Protein AF-A0A0C2CL04-F1 (afdb_monomer)

Solvent-accessible surface area (backbone atoms only — not comparable to full-atom values): 5052 Å² total; per-residue (Å²): 135,89,52,48,83,80,43,77,47,76,42,69,52,53,47,35,80,33,42,66,66,55,16,52,49,48,44,74,52,32,81,44,34,39,36,36,38,58,45,85,58,65,45,51,60,32,52,39,76,66,72,92,71,38,28,30,42,44,40,29,37,38,30,21,86,58,88,75,50,92,90,58,78,70,47,79,40,90,48,42,78,51,88,47,73,71,64,98

pLDDT: mean 93.7, std 4.95, range [68.88, 98.12]

Nearest PDB structures (foldseek):
  6qpp-assembly1_A  TM=8.889E-01  e=1.280E-04  Rhizomucor miehei
  1tgl-assembly1_A  TM=8.797E-01  e=2.624E-04  Rhizomucor miehei
  2ejt-assembly1_A  TM=2.365E-01  e=6.174E-01  Pyrococcus horikoshii
  2qe6-assembly1_A  TM=2.866E-01  e=4.371E+00  Thermobifida fusca YX

Secondary structure (DSSP, 8-state):
---GGG--EEEESPPP-B-HHHHHHHHHH-SSEEEEEETT-SGGG-S-SSSTT--BPPSPEEEESS---TT---EEE-SSS-SSGGG-

InterPro domains:
  IPR002921 Fungal lipase-type domain [PF01764] (5-49)
  IPR029058 Alpha/Beta hydrolase fold [G3DSA:3.40.50.1820] (2-88)
  IPR029058 Alpha/Beta hydrolase fold [SSF53474] (5-85)

Sequence (88 aa):
MWTPENVRLVTFGQPRTGDYDFATWHDATFPYAYRIVHQNDPVPHIPPRLGRDKLFHHRYEVWYNNSMAVGQPYTICQEADGDYCSNT

Organism: NCBI:txid51022

Radius of gyration: 13.25 Å; Cα contacts (8 Å, |Δi|>4): 166; chains: 1; bounding box: 37×25×36 Å

Structure (mmCIF, N/CA/C/O backbone):
data_AF-A0A0C2CL04-F1
#
_entry.id   AF-A0A0C2CL04-F1
#
loop_
_atom_site.group_PDB
_atom_site.id
_atom_site.type_symbol
_atom_site.label_atom_id
_atom_site.label_alt_id
_atom_site.label_comp_id
_atom_site.label_asym_id
_atom_site.label_entity_id
_atom_site.label_seq_id
_atom_site.pdbx_PDB_ins_code
_atom_site.Cartn_x
_atom_site.Cartn_y
_atom_site.Cartn_z
_atom_site.occupancy
_atom_site.B_iso_or_equiv
_atom_site.auth_seq_id
_atom_site.auth_comp_id
_atom_site.auth_asym_id
_atom_site.auth_atom_id
_atom_site.pdbx_PDB_model_num
ATOM 1 N N . MET A 1 1 ? -12.354 -14.225 -19.337 1.00 68.88 1 MET A N 1
ATOM 2 C CA . MET A 1 1 ? -11.003 -13.789 -18.918 1.00 68.88 1 MET A CA 1
ATOM 3 C C . MET A 1 1 ? -11.170 -12.544 -18.071 1.00 68.88 1 MET A C 1
ATOM 5 O O . MET A 1 1 ? -12.002 -11.721 -18.426 1.00 68.88 1 MET A O 1
ATOM 9 N N . TRP A 1 2 ? -10.461 -12.447 -16.949 1.00 84.00 2 TRP A N 1
ATOM 10 C CA . TRP A 1 2 ? -10.525 -11.287 -16.056 1.00 84.00 2 TRP A CA 1
ATOM 11 C C . TRP A 1 2 ? -9.608 -10.189 -16.586 1.00 84.00 2 TRP A C 1
ATOM 13 O O . TRP A 1 2 ? -8.482 -10.485 -16.983 1.00 84.00 2 TRP A O 1
ATOM 23 N N . THR A 1 3 ? -10.089 -8.950 -16.603 1.00 94.25 3 THR A N 1
ATOM 24 C CA . THR A 1 3 ? -9.266 -7.774 -16.906 1.00 94.25 3 THR A CA 1
ATOM 25 C C . THR A 1 3 ? -8.870 -7.076 -15.600 1.00 94.25 3 THR A C 1
ATOM 27 O O . THR A 1 3 ? -9.591 -7.225 -14.606 1.00 94.25 3 THR A O 1
ATOM 30 N N . PRO A 1 4 ? -7.747 -6.340 -15.558 1.00 94.12 4 PRO A N 1
ATOM 31 C CA . PRO 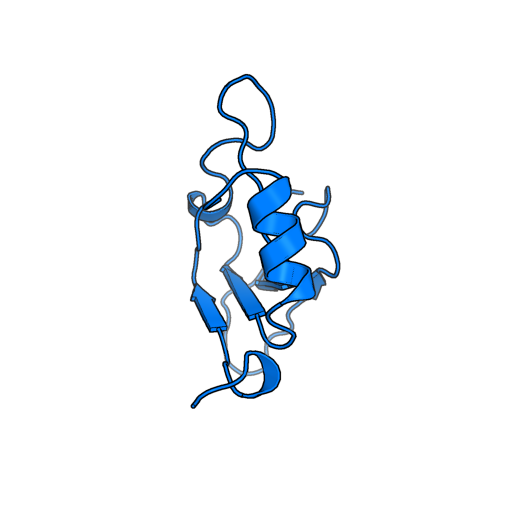A 1 4 ? -7.271 -5.700 -14.330 1.00 94.12 4 PRO A CA 1
ATOM 32 C C . PRO A 1 4 ? -8.284 -4.760 -13.663 1.00 94.12 4 PRO A C 1
ATOM 34 O O . PRO A 1 4 ? -8.333 -4.684 -12.439 1.00 94.12 4 PRO A O 1
ATOM 37 N N . GLU A 1 5 ? -9.166 -4.120 -14.435 1.00 95.25 5 GLU A N 1
ATOM 38 C CA . GLU A 1 5 ? -10.202 -3.210 -13.919 1.00 95.25 5 GLU A CA 1
ATOM 39 C C . GLU A 1 5 ? -11.278 -3.943 -13.100 1.00 95.25 5 GLU A C 1
ATOM 41 O O . GLU A 1 5 ? -11.993 -3.331 -12.307 1.00 95.25 5 GLU A O 1
ATOM 46 N N . ASN A 1 6 ? -11.386 -5.263 -13.277 1.00 96.06 6 ASN A N 1
ATOM 47 C CA . ASN A 1 6 ? -12.299 -6.130 -12.535 1.00 96.06 6 ASN A CA 1
ATOM 48 C C . ASN A 1 6 ? -11.637 -6.781 -11.309 1.00 96.06 6 ASN A C 1
ATOM 50 O O . ASN A 1 6 ? -12.295 -7.529 -10.582 1.00 96.06 6 ASN A O 1
ATOM 54 N N . VAL A 1 7 ? -10.349 -6.521 -11.071 1.00 95.81 7 VAL A N 1
ATOM 55 C CA . VAL A 1 7 ? -9.600 -7.046 -9.927 1.00 95.81 7 VAL A CA 1
ATOM 56 C C . VAL A 1 7 ? -9.573 -6.000 -8.818 1.00 95.81 7 VAL A C 1
ATOM 58 O O . VAL A 1 7 ? -9.317 -4.823 -9.055 1.00 95.81 7 VAL A O 1
ATOM 61 N N . ARG A 1 8 ? -9.835 -6.439 -7.584 1.00 96.06 8 ARG A N 1
ATOM 62 C CA . ARG A 1 8 ? -9.722 -5.606 -6.385 1.00 96.06 8 ARG A CA 1
ATOM 63 C C . ARG A 1 8 ? -8.669 -6.191 -5.462 1.00 96.06 8 ARG A C 1
ATOM 65 O O . ARG A 1 8 ? -8.828 -7.321 -5.004 1.00 96.06 8 ARG A O 1
ATOM 72 N N . LEU A 1 9 ? -7.633 -5.413 -5.172 1.00 97.00 9 LEU A N 1
ATOM 73 C CA . LEU A 1 9 ? -6.584 -5.776 -4.231 1.00 97.00 9 LEU A CA 1
ATOM 74 C C . LEU A 1 9 ? -6.702 -4.926 -2.967 1.00 97.00 9 LEU A C 1
ATOM 76 O O . LEU A 1 9 ? -6.651 -3.698 -3.020 1.00 97.00 9 LEU A O 1
ATOM 80 N N . VAL A 1 10 ? -6.834 -5.594 -1.824 1.00 98.00 10 VAL A N 1
ATOM 81 C CA . VAL A 1 10 ? -6.752 -4.963 -0.507 1.00 98.00 10 VAL A CA 1
ATOM 82 C C . VAL A 1 10 ? -5.805 -5.784 0.351 1.00 98.00 10 VAL A C 1
ATOM 84 O O . VAL A 1 10 ? -5.995 -6.990 0.507 1.00 98.00 10 VAL A O 1
ATOM 87 N N . THR A 1 11 ? -4.788 -5.137 0.906 1.00 98.12 11 THR A N 1
ATOM 88 C CA . THR A 1 11 ? -3.801 -5.776 1.784 1.00 98.12 11 THR A CA 1
ATOM 89 C C . THR A 1 11 ? -3.698 -5.035 3.106 1.00 98.12 11 THR A C 1
ATOM 91 O O . THR A 1 11 ? -3.923 -3.831 3.143 1.00 98.12 11 THR A O 1
ATOM 94 N N . PHE A 1 12 ? -3.296 -5.725 4.168 1.00 97.69 12 PHE A N 1
ATOM 95 C CA . PHE A 1 12 ? -3.117 -5.156 5.505 1.00 97.69 12 PHE A CA 1
ATOM 96 C C . PHE A 1 12 ? -1.668 -5.364 5.935 1.00 97.69 12 PHE A C 1
ATOM 98 O O . PHE A 1 12 ? -1.180 -6.489 5.834 1.00 97.69 12 PHE A O 1
ATOM 105 N N . GLY A 1 13 ? -0.979 -4.302 6.358 1.00 96.69 13 GLY A N 1
ATOM 106 C CA . GLY A 1 13 ? 0.418 -4.397 6.802 1.00 96.69 13 GLY A CA 1
ATOM 107 C C . GLY A 1 13 ? 1.363 -4.948 5.724 1.00 96.69 13 GLY A C 1
ATOM 108 O O . GLY A 1 13 ? 2.281 -5.699 6.029 1.00 96.69 13 GLY A O 1
ATOM 109 N N . GLN A 1 14 ? 1.103 -4.658 4.443 1.00 97.50 14 GLN A N 1
ATOM 110 C CA . GLN A 1 14 ? 1.875 -5.216 3.325 1.00 97.50 14 GLN A CA 1
ATOM 111 C C . GLN A 1 14 ? 3.324 -4.700 3.362 1.00 97.50 14 GLN A C 1
ATOM 113 O O . GLN A 1 14 ? 3.482 -3.480 3.384 1.00 97.50 14 GLN A O 1
ATOM 118 N N . PRO A 1 15 ? 4.356 -5.568 3.312 1.00 96.81 15 PRO A N 1
ATOM 119 C CA . PRO A 1 15 ? 5.747 -5.149 3.118 1.00 96.81 15 PRO A CA 1
ATOM 120 C C . PRO A 1 15 ? 5.984 -4.643 1.691 1.00 96.81 15 PRO A C 1
ATOM 122 O O . PRO A 1 15 ? 5.154 -4.855 0.811 1.00 96.81 15 PRO A O 1
ATOM 125 N N . ARG A 1 16 ? 7.121 -3.994 1.426 1.00 95.94 16 ARG A N 1
ATOM 126 C CA . ARG A 1 16 ? 7.500 -3.618 0.054 1.00 95.94 16 ARG A CA 1
ATOM 127 C C . ARG A 1 16 ? 7.760 -4.888 -0.759 1.00 95.94 16 ARG A C 1
ATOM 129 O O . ARG A 1 16 ? 8.522 -5.752 -0.328 1.00 95.94 16 ARG A O 1
ATOM 136 N N . THR A 1 17 ? 7.102 -5.021 -1.908 1.00 95.56 17 THR A N 1
ATOM 137 C CA . THR A 1 17 ? 7.017 -6.302 -2.639 1.00 95.56 17 THR A CA 1
ATOM 138 C C . THR A 1 17 ? 7.837 -6.358 -3.919 1.00 95.56 17 THR A C 1
ATOM 140 O O . THR A 1 17 ? 8.117 -7.455 -4.399 1.00 95.56 17 THR A O 1
ATOM 143 N N . GLY A 1 18 ? 8.251 -5.217 -4.468 1.00 94.62 18 GLY A N 1
ATOM 144 C CA . GLY A 1 18 ? 8.981 -5.192 -5.728 1.00 94.62 18 GLY A CA 1
ATOM 145 C C . GLY A 1 18 ? 9.843 -3.957 -5.902 1.00 94.62 18 GLY A C 1
ATOM 146 O O . GLY A 1 18 ? 9.885 -3.066 -5.053 1.00 94.62 18 GLY A O 1
ATOM 147 N N . ASP A 1 19 ? 10.587 -3.949 -6.999 1.00 95.31 19 ASP A N 1
ATOM 148 C CA . ASP A 1 19 ? 11.375 -2.798 -7.410 1.00 95.31 19 ASP A CA 1
ATOM 149 C C . ASP A 1 19 ? 10.481 -1.669 -7.957 1.00 95.31 19 ASP A C 1
ATOM 151 O O . ASP A 1 19 ? 9.248 -1.728 -7.933 1.00 95.31 19 ASP A O 1
ATOM 155 N N . TYR A 1 20 ? 11.123 -0.595 -8.414 1.00 93.56 20 TYR A N 1
ATOM 156 C CA . TYR A 1 20 ? 10.429 0.592 -8.903 1.00 93.56 20 TYR A CA 1
ATOM 157 C C . TYR A 1 20 ? 9.578 0.304 -10.148 1.00 93.56 20 TYR A C 1
ATOM 159 O O . TYR A 1 20 ? 8.473 0.838 -10.281 1.00 93.56 20 TYR A O 1
ATOM 167 N N . ASP A 1 21 ? 10.068 -0.562 -11.037 1.00 96.12 21 ASP A N 1
ATOM 168 C CA . ASP A 1 21 ? 9.382 -0.906 -12.281 1.00 96.12 21 ASP A CA 1
ATOM 169 C C . ASP A 1 21 ? 8.133 -1.740 -11.985 1.00 96.12 21 ASP A C 1
ATOM 171 O O . ASP A 1 21 ? 7.060 -1.453 -12.520 1.00 96.12 21 ASP A O 1
ATOM 175 N N . PHE A 1 22 ? 8.230 -2.704 -11.063 1.00 96.06 22 PHE A N 1
ATOM 176 C CA . PHE A 1 22 ? 7.078 -3.459 -10.580 1.00 96.06 22 PHE A CA 1
ATOM 177 C C . PHE A 1 22 ? 6.037 -2.554 -9.916 1.00 96.06 22 PHE A C 1
ATOM 179 O O . PHE A 1 22 ? 4.854 -2.646 -10.242 1.00 96.06 22 PHE A O 1
ATOM 186 N N . ALA A 1 23 ? 6.458 -1.667 -9.011 1.00 95.62 23 ALA A N 1
ATOM 187 C CA . ALA A 1 23 ? 5.556 -0.754 -8.314 1.00 95.62 23 ALA A CA 1
ATOM 188 C C . ALA A 1 23 ? 4.802 0.168 -9.289 1.00 95.62 23 ALA A C 1
ATOM 190 O O . ALA A 1 23 ? 3.584 0.328 -9.179 1.00 95.62 23 ALA A O 1
ATOM 191 N N . THR A 1 24 ? 5.513 0.716 -10.280 1.00 95.56 24 THR A N 1
ATOM 192 C CA . THR A 1 24 ? 4.943 1.590 -11.317 1.00 95.56 24 THR A CA 1
ATOM 193 C C . THR A 1 24 ? 3.996 0.826 -12.241 1.00 95.56 24 THR A C 1
ATOM 195 O O . THR A 1 24 ? 2.900 1.297 -12.544 1.00 95.56 24 THR A O 1
ATOM 198 N N . TRP A 1 25 ? 4.382 -0.378 -12.672 1.00 96.75 25 TRP A N 1
ATOM 199 C CA . TRP A 1 25 ? 3.521 -1.241 -13.478 1.00 96.75 25 TRP A CA 1
ATOM 200 C C . TRP A 1 25 ? 2.245 -1.626 -12.727 1.00 96.75 25 TRP A C 1
ATOM 202 O O . TRP A 1 25 ? 1.154 -1.560 -13.294 1.00 96.75 25 TRP A O 1
ATOM 212 N N . HIS A 1 26 ? 2.368 -2.008 -11.456 1.00 96.25 26 HIS A N 1
ATOM 213 C CA . HIS A 1 26 ? 1.241 -2.416 -10.629 1.00 96.25 26 HIS A CA 1
ATOM 214 C C . HIS A 1 26 ? 0.236 -1.271 -10.469 1.00 96.25 26 HIS A C 1
ATOM 216 O O . HIS A 1 26 ? -0.962 -1.468 -10.661 1.00 96.25 26 HIS A O 1
ATOM 222 N N . ASP A 1 27 ? 0.735 -0.074 -10.168 1.00 94.81 27 ASP A N 1
ATOM 223 C CA . ASP A 1 27 ? -0.056 1.149 -10.060 1.00 94.81 27 ASP A CA 1
ATOM 224 C C . ASP A 1 27 ? -0.803 1.497 -11.361 1.00 94.81 27 ASP A C 1
ATOM 226 O O . ASP A 1 27 ? -1.982 1.842 -11.334 1.00 94.81 27 ASP A O 1
ATOM 230 N N . ALA A 1 28 ? -0.151 1.337 -12.516 1.00 95.25 28 ALA A N 1
ATOM 231 C CA . ALA A 1 28 ? -0.780 1.568 -13.816 1.00 95.25 28 ALA A CA 1
ATOM 232 C C . ALA A 1 28 ? -1.787 0.472 -14.215 1.00 95.25 28 ALA A C 1
ATOM 234 O O . ALA A 1 28 ? -2.702 0.729 -14.997 1.00 95.25 28 ALA A O 1
ATOM 235 N N . THR A 1 29 ? -1.606 -0.752 -13.714 1.00 96.38 29 THR A N 1
ATOM 236 C CA . THR A 1 29 ? -2.384 -1.926 -14.130 1.00 96.38 29 THR A CA 1
ATOM 237 C C . THR A 1 29 ? -3.639 -2.112 -13.286 1.00 96.38 29 THR A C 1
ATOM 239 O O . THR A 1 29 ? -4.693 -2.423 -13.832 1.00 96.38 29 THR A O 1
ATOM 242 N N . PHE A 1 30 ? -3.556 -1.930 -11.966 1.00 95.81 30 PHE A N 1
ATOM 243 C CA . PHE A 1 30 ? -4.649 -2.241 -11.043 1.00 95.81 30 PHE A CA 1
ATOM 244 C C . PHE A 1 30 ? -5.238 -0.966 -10.430 1.00 95.81 30 PHE A C 1
ATOM 246 O O . PHE A 1 30 ? -4.745 -0.497 -9.404 1.00 95.81 30 PHE A O 1
ATOM 253 N N . PRO A 1 31 ? -6.339 -0.424 -10.988 1.00 94.25 31 PRO A N 1
ATOM 254 C CA . PRO A 1 31 ? -6.907 0.839 -10.512 1.00 94.25 31 PRO A CA 1
ATOM 255 C C . PRO A 1 31 ? -7.517 0.735 -9.106 1.00 94.25 31 PRO A C 1
ATOM 257 O O . PRO A 1 31 ? -7.690 1.748 -8.432 1.00 94.25 31 PRO A O 1
ATOM 260 N N . TYR A 1 32 ? -7.860 -0.478 -8.654 1.00 96.06 32 TYR A N 1
ATOM 261 C CA . TYR A 1 32 ? -8.361 -0.739 -7.305 1.00 96.06 32 TYR A CA 1
ATOM 262 C C . TYR A 1 32 ? -7.341 -1.555 -6.507 1.00 96.06 32 TYR A C 1
ATOM 264 O O . TYR A 1 32 ? -7.477 -2.770 -6.338 1.00 96.06 32 TYR A O 1
ATOM 272 N N . ALA A 1 33 ? -6.315 -0.869 -6.011 1.00 96.56 33 ALA A N 1
ATOM 273 C CA . ALA A 1 33 ? -5.302 -1.439 -5.138 1.00 96.56 33 ALA A CA 1
ATOM 274 C C . ALA A 1 33 ? -5.099 -0.550 -3.907 1.00 96.56 33 ALA A C 1
ATOM 276 O O . ALA A 1 33 ? -4.704 0.607 -4.023 1.00 96.56 33 ALA A O 1
ATOM 277 N N . TYR A 1 34 ? -5.370 -1.092 -2.720 1.00 97.06 34 TYR A N 1
ATOM 278 C CA . TYR A 1 34 ? -5.258 -0.362 -1.458 1.00 97.06 34 TYR A CA 1
ATOM 279 C C . TYR A 1 34 ? -4.469 -1.163 -0.425 1.00 97.06 34 TYR A C 1
ATOM 281 O O . TYR A 1 34 ? -4.759 -2.329 -0.150 1.00 97.06 34 TYR A O 1
ATOM 289 N N . ARG A 1 35 ? -3.486 -0.511 0.191 1.00 97.44 35 ARG A N 1
ATOM 290 C CA . ARG A 1 35 ? -2.701 -1.035 1.305 1.00 97.44 35 ARG A CA 1
ATOM 291 C C . ARG A 1 35 ? -3.150 -0.342 2.584 1.00 97.44 35 ARG A C 1
ATOM 293 O O . ARG A 1 35 ? -2.983 0.862 2.730 1.00 97.44 35 ARG A O 1
ATOM 300 N N . ILE A 1 36 ? -3.735 -1.094 3.502 1.00 97.44 36 ILE A N 1
ATOM 301 C CA . ILE A 1 36 ? -4.183 -0.596 4.799 1.00 97.44 36 ILE A CA 1
ATOM 302 C C . ILE A 1 36 ? -3.031 -0.725 5.796 1.00 97.44 36 ILE A C 1
ATOM 304 O O . ILE A 1 36 ? -2.476 -1.813 5.972 1.00 97.44 36 ILE A O 1
ATOM 308 N N . VAL A 1 37 ? -2.688 0.384 6.451 1.00 97.19 37 VAL A N 1
ATOM 309 C CA . VAL A 1 37 ? -1.606 0.471 7.438 1.00 97.19 37 VAL A CA 1
ATOM 310 C C . VAL A 1 37 ? -2.153 1.017 8.751 1.00 97.19 37 VAL A C 1
ATOM 312 O O . VAL A 1 37 ? -2.881 2.012 8.771 1.00 97.19 37 VAL A O 1
ATOM 315 N N . HIS A 1 38 ? -1.801 0.359 9.853 1.00 97.12 38 HIS A N 1
ATOM 316 C CA . HIS A 1 38 ? -2.253 0.715 11.192 1.00 97.12 38 HIS A CA 1
ATOM 317 C C . HIS A 1 38 ? -1.109 1.318 12.005 1.00 97.12 38 HIS A C 1
ATOM 319 O O . HIS A 1 38 ? -0.127 0.636 12.291 1.00 97.12 38 HIS A O 1
ATOM 325 N N . GLN A 1 39 ? -1.268 2.579 12.411 1.00 94.56 39 GLN A N 1
ATOM 326 C CA . GLN A 1 39 ? -0.310 3.334 13.222 1.00 94.56 39 GLN A CA 1
ATOM 327 C C . GLN A 1 39 ? 1.136 3.130 12.738 1.00 94.56 39 GLN A C 1
ATOM 329 O O . GLN A 1 39 ? 1.430 3.410 11.576 1.00 94.56 39 GLN A O 1
ATOM 334 N N . ASN A 1 40 ? 1.996 2.620 13.623 1.00 93.00 40 ASN A N 1
ATOM 335 C CA . ASN A 1 40 ? 3.426 2.416 13.429 1.00 93.00 40 ASN A CA 1
ATOM 336 C C . ASN A 1 40 ? 3.740 0.933 13.170 1.00 93.00 40 ASN A C 1
ATOM 338 O O . ASN A 1 40 ? 4.702 0.398 13.725 1.00 93.00 40 ASN A O 1
ATOM 342 N N . ASP A 1 41 ? 2.886 0.244 12.406 1.00 96.19 41 ASP A N 1
ATOM 343 C CA . ASP A 1 41 ? 3.161 -1.119 11.951 1.00 96.19 41 ASP A CA 1
ATOM 344 C C . ASP A 1 41 ? 4.529 -1.150 11.244 1.00 96.19 41 ASP A C 1
ATOM 346 O O . ASP A 1 41 ? 4.708 -0.452 10.247 1.00 96.19 41 ASP A O 1
ATOM 350 N N . PRO A 1 42 ? 5.511 -1.928 11.732 1.00 95.00 42 PRO A N 1
ATOM 351 C CA . PRO A 1 42 ? 6.839 -1.963 11.133 1.00 95.00 42 PRO A CA 1
ATOM 352 C C . PRO A 1 42 ? 6.877 -2.694 9.782 1.00 95.00 42 PRO A C 1
ATOM 354 O O . PRO A 1 42 ? 7.834 -2.511 9.028 1.00 95.00 42 PRO A O 1
ATOM 357 N N 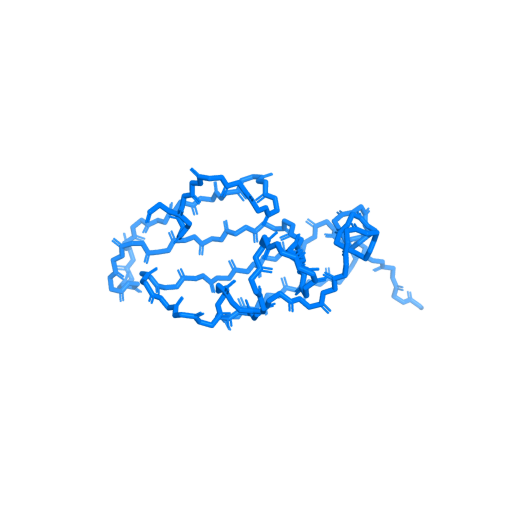. VAL A 1 43 ? 5.884 -3.533 9.459 1.00 96.94 43 VAL A N 1
ATOM 358 C CA . VAL A 1 43 ? 5.934 -4.413 8.279 1.00 96.94 43 VAL A CA 1
ATOM 359 C C . VAL A 1 43 ? 5.899 -3.627 6.960 1.00 96.94 43 VAL A C 1
ATOM 361 O O . VAL A 1 43 ? 6.740 -3.896 6.102 1.00 96.94 43 VAL A O 1
ATOM 364 N N . PRO A 1 44 ? 5.051 -2.598 6.776 1.00 95.62 44 PRO A N 1
ATOM 365 C CA . PRO A 1 44 ? 5.105 -1.745 5.588 1.00 95.62 44 PRO A CA 1
ATOM 366 C C . PRO A 1 44 ? 6.426 -1.009 5.368 1.00 95.62 44 PRO A C 1
ATOM 368 O O . PRO A 1 44 ? 6.696 -0.566 4.251 1.00 95.62 44 PRO A O 1
ATOM 371 N N . HIS A 1 45 ? 7.275 -0.908 6.391 1.00 93.69 45 HIS A N 1
ATOM 372 C CA . HIS A 1 45 ? 8.565 -0.231 6.297 1.00 93.69 45 HIS A CA 1
ATOM 373 C C . HIS A 1 45 ? 9.721 -1.155 5.901 1.00 93.69 45 HIS A C 1
ATOM 375 O O . HIS A 1 45 ? 10.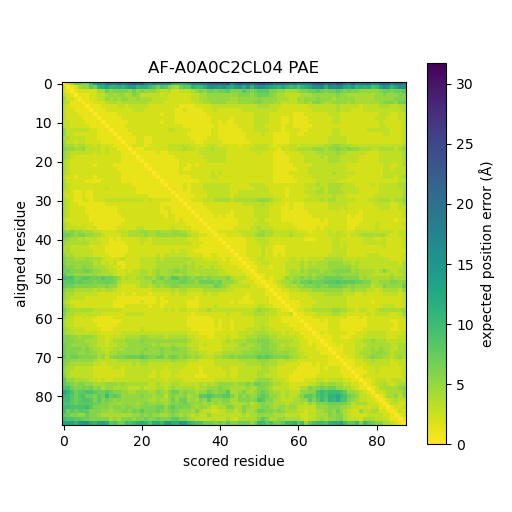849 -0.669 5.767 1.00 93.69 45 HIS A O 1
ATOM 381 N N . ILE A 1 46 ? 9.459 -2.440 5.636 1.00 93.94 46 ILE A N 1
ATOM 382 C CA . ILE A 1 46 ? 10.464 -3.414 5.194 1.00 93.94 46 ILE A CA 1
ATOM 383 C C . ILE A 1 46 ? 10.105 -4.048 3.837 1.00 93.94 46 ILE A C 1
ATOM 385 O O . ILE A 1 46 ? 8.929 -4.285 3.574 1.00 93.94 46 ILE A O 1
ATOM 389 N N . PRO A 1 47 ? 11.094 -4.382 2.985 1.00 94.50 47 PRO A N 1
ATOM 390 C CA . PRO A 1 47 ? 12.492 -3.924 3.004 1.00 94.50 47 PRO A CA 1
ATOM 391 C C . PRO A 1 47 ? 12.621 -2.394 2.904 1.00 94.50 47 PRO A C 1
ATOM 393 O O . PRO A 1 47 ? 11.657 -1.759 2.486 1.00 94.50 47 PRO A O 1
ATOM 396 N N . PRO A 1 48 ? 13.753 -1.778 3.302 1.00 91.50 48 PRO A N 1
ATOM 397 C CA . PRO A 1 48 ? 13.900 -0.320 3.358 1.00 91.50 48 PRO A CA 1
ATOM 398 C C . PRO A 1 48 ? 13.643 0.365 2.009 1.00 91.50 48 PRO A C 1
ATOM 400 O O . PRO A 1 48 ? 13.871 -0.219 0.961 1.00 91.50 48 PRO A O 1
ATOM 403 N N . ARG A 1 49 ? 13.240 1.640 2.013 1.00 89.12 49 ARG A N 1
ATOM 404 C CA . ARG A 1 49 ? 13.106 2.446 0.778 1.00 89.12 49 ARG A CA 1
ATOM 405 C C . ARG A 1 49 ? 14.444 3.012 0.279 1.00 89.12 49 ARG A C 1
ATOM 407 O O . ARG A 1 49 ? 14.572 3.462 -0.856 1.00 89.12 49 ARG A O 1
ATOM 414 N N . LEU A 1 50 ? 15.458 3.033 1.141 1.00 89.88 50 LEU A N 1
ATOM 415 C CA . LEU A 1 50 ? 16.774 3.605 0.864 1.00 89.88 50 LEU A CA 1
ATOM 416 C C . LEU A 1 50 ? 17.852 2.525 0.972 1.00 89.88 50 LEU A C 1
ATOM 418 O O . LEU A 1 50 ? 17.749 1.612 1.786 1.00 89.88 50 LEU A O 1
ATOM 422 N N . GLY A 1 51 ? 18.916 2.664 0.182 1.00 92.25 51 GLY A N 1
ATOM 423 C CA . GLY A 1 51 ? 20.054 1.744 0.192 1.00 92.25 51 GLY A CA 1
ATOM 424 C C . GLY A 1 51 ? 20.072 0.766 -0.984 1.00 92.25 51 GLY A C 1
ATOM 425 O O . GLY A 1 51 ? 19.459 1.004 -2.028 1.00 92.25 51 GLY A O 1
ATOM 426 N N . ARG A 1 52 ? 20.862 -0.304 -0.830 1.00 91.12 52 ARG A N 1
ATOM 427 C CA . ARG A 1 52 ? 21.095 -1.311 -1.879 1.00 91.12 52 ARG A CA 1
ATOM 428 C C . ARG A 1 52 ? 19.886 -2.222 -2.080 1.00 91.12 52 ARG A C 1
ATOM 430 O O . ARG A 1 52 ? 19.519 -2.461 -3.222 1.00 91.12 52 ARG A O 1
ATOM 437 N N . ASP A 1 53 ? 19.230 -2.608 -0.991 1.00 90.50 53 ASP A N 1
ATOM 438 C CA . ASP A 1 53 ? 18.082 -3.526 -0.991 1.00 90.50 53 ASP A CA 1
ATOM 439 C C . ASP A 1 53 ? 16.745 -2.775 -1.031 1.00 90.50 53 ASP A C 1
ATOM 441 O O . ASP A 1 53 ? 15.765 -3.179 -0.403 1.00 90.50 53 ASP A O 1
ATOM 445 N N . LYS A 1 54 ? 16.724 -1.624 -1.718 1.00 94.12 54 LYS A N 1
ATOM 446 C CA . LYS A 1 54 ? 15.535 -0.781 -1.751 1.00 94.12 54 LYS A CA 1
ATOM 447 C C . LYS A 1 54 ? 14.427 -1.421 -2.572 1.00 94.12 54 LYS A C 1
ATOM 449 O O . LYS A 1 54 ? 14.648 -1.788 -3.725 1.00 94.12 54 LYS A O 1
ATOM 454 N N . LEU A 1 55 ? 13.242 -1.485 -1.986 1.00 95.75 55 LEU A N 1
ATOM 455 C CA . LEU A 1 55 ? 12.009 -1.855 -2.671 1.00 95.75 55 LEU A CA 1
ATOM 456 C C . LEU A 1 55 ? 11.005 -0.714 -2.559 1.00 95.75 55 LEU A C 1
ATOM 458 O O . LEU A 1 55 ? 11.230 0.246 -1.817 1.00 95.75 55 LEU A O 1
ATOM 462 N N . PHE A 1 56 ? 9.919 -0.830 -3.316 1.00 95.31 56 PHE A N 1
ATOM 463 C CA . PHE A 1 56 ? 8.895 0.190 -3.438 1.00 95.31 56 PHE A CA 1
ATOM 464 C C . PHE A 1 56 ? 7.496 -0.408 -3.302 1.00 95.31 56 PHE A C 1
ATOM 466 O O . PHE A 1 56 ? 7.234 -1.565 -3.643 1.00 95.31 56 PHE A O 1
ATOM 473 N N . HIS A 1 57 ? 6.598 0.405 -2.773 1.00 96.38 57 HIS A N 1
ATOM 474 C CA . HIS A 1 57 ? 5.169 0.164 -2.712 1.00 96.38 57 HIS A CA 1
ATOM 475 C C . HIS A 1 57 ? 4.485 0.662 -3.976 1.00 96.38 57 HIS A C 1
ATOM 477 O O . HIS A 1 57 ? 4.953 1.576 -4.643 1.00 96.38 57 HIS A O 1
ATOM 483 N N . HIS A 1 58 ? 3.324 0.093 -4.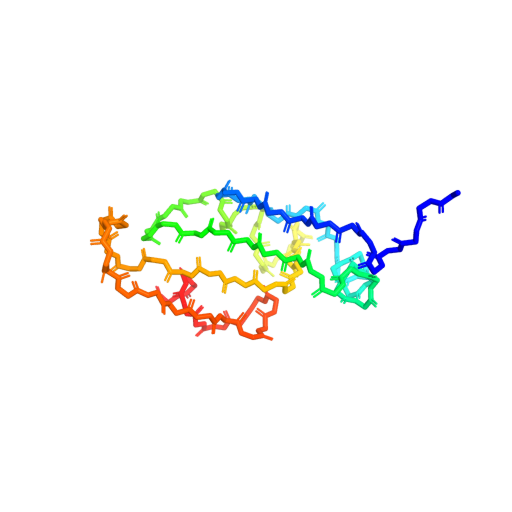276 1.00 95.56 58 HIS A N 1
ATOM 484 C CA . HIS A 1 58 ? 2.362 0.699 -5.190 1.00 95.56 58 HIS A CA 1
AT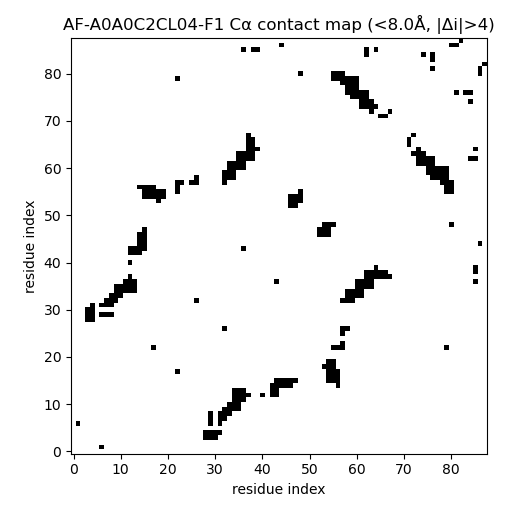OM 485 C C . HIS A 1 58 ? 1.408 1.628 -4.412 1.00 95.56 58 HIS A C 1
ATOM 487 O O . HIS A 1 58 ? 1.306 1.559 -3.179 1.00 95.56 58 HIS A O 1
ATOM 493 N N . ARG A 1 59 ? 0.653 2.467 -5.131 1.00 93.62 59 ARG A N 1
ATOM 494 C CA . ARG A 1 59 ? -0.485 3.212 -4.563 1.00 93.62 59 ARG A CA 1
ATOM 495 C C . ARG A 1 59 ? -1.708 2.302 -4.428 1.00 93.62 59 ARG A C 1
ATOM 497 O O . ARG A 1 59 ? -1.824 1.325 -5.157 1.00 93.62 59 ARG A O 1
ATOM 504 N N . TYR A 1 60 ? -2.657 2.556 -3.541 1.00 95.19 60 TYR A N 1
ATOM 505 C CA . TYR A 1 60 ? -2.757 3.625 -2.544 1.00 95.19 60 TYR A CA 1
ATOM 506 C C . TYR A 1 60 ? -2.444 3.117 -1.138 1.00 95.19 60 TYR A C 1
ATOM 508 O O . TYR A 1 60 ? -2.662 1.942 -0.847 1.00 95.19 60 TYR A O 1
ATOM 516 N N . GLU A 1 61 ? -2.026 4.007 -0.239 1.00 96.62 61 GLU A N 1
ATOM 517 C CA . GLU A 1 61 ? -2.000 3.712 1.197 1.00 96.62 61 GLU A CA 1
ATOM 518 C C . GLU A 1 61 ? -3.233 4.301 1.886 1.00 96.62 61 GLU A C 1
ATOM 520 O O . GLU A 1 61 ? -3.636 5.432 1.620 1.00 96.62 61 GLU A O 1
ATOM 525 N N . VAL A 1 62 ? -3.837 3.523 2.778 1.00 96.94 62 VAL A N 1
ATOM 526 C CA . VAL A 1 62 ? -4.895 3.961 3.685 1.00 96.94 62 VAL A CA 1
ATOM 527 C C . VAL A 1 62 ? -4.347 3.837 5.095 1.00 96.94 62 VAL A C 1
ATOM 529 O O . VAL A 1 62 ? -4.241 2.734 5.637 1.00 96.94 62 VAL A O 1
ATOM 532 N N . TRP A 1 63 ? -3.982 4.971 5.677 1.00 97.31 63 TRP A N 1
ATOM 533 C CA . TRP A 1 63 ? -3.315 5.012 6.965 1.00 97.31 63 TRP A CA 1
ATOM 534 C C . TRP A 1 63 ? -4.274 5.381 8.089 1.00 97.31 63 TRP A C 1
ATOM 536 O O . TRP A 1 63 ? -4.933 6.426 8.073 1.00 97.31 63 TRP A O 1
ATOM 546 N N . TYR A 1 64 ? -4.313 4.517 9.096 1.00 97.31 64 TYR A N 1
ATOM 547 C CA . TYR A 1 64 ? -5.044 4.729 10.332 1.00 97.31 64 TYR A CA 1
ATOM 548 C C . TYR A 1 64 ? -4.075 5.078 11.454 1.00 97.31 64 TYR A C 1
ATOM 550 O O . TYR A 1 64 ? -3.559 4.197 12.140 1.00 97.31 64 TYR A O 1
ATOM 558 N N . ASN A 1 65 ? -3.874 6.373 11.696 1.00 96.19 65 ASN A N 1
ATOM 559 C CA 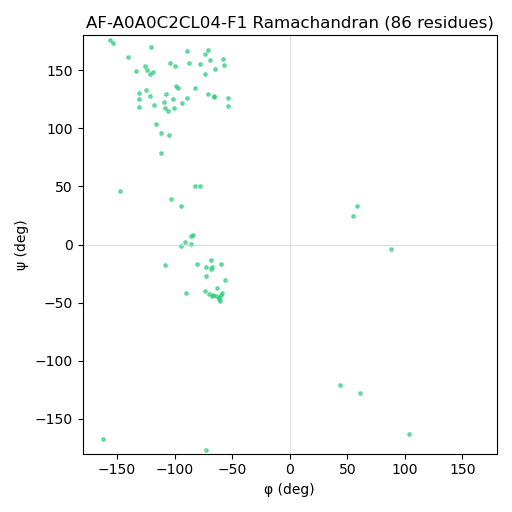. ASN A 1 65 ? -3.140 6.856 12.867 1.00 96.19 65 ASN A CA 1
ATOM 560 C C . ASN A 1 65 ? -4.038 6.921 14.122 1.00 96.19 65 ASN A C 1
ATOM 562 O O . ASN A 1 65 ? -4.204 7.964 14.751 1.00 96.19 65 ASN A O 1
ATOM 566 N N . ASN A 1 66 ? -4.741 5.827 14.408 1.00 95.25 66 ASN A N 1
ATOM 567 C CA . ASN A 1 66 ? -5.663 5.656 15.534 1.00 95.25 66 ASN A CA 1
ATOM 568 C C . ASN A 1 66 ? -5.916 4.157 15.750 1.00 95.25 66 ASN A C 1
ATOM 570 O O . ASN A 1 66 ? -5.191 3.335 15.206 1.00 95.25 66 ASN A O 1
ATOM 574 N N . SER A 1 67 ? -6.911 3.777 16.551 1.00 95.25 67 SER A N 1
ATOM 575 C CA . SER A 1 67 ? -7.191 2.374 16.882 1.00 95.25 67 SER A CA 1
ATOM 576 C C . SER A 1 67 ? -8.052 1.633 15.848 1.00 95.25 67 SER A C 1
ATOM 578 O O . SER A 1 67 ? -8.523 0.539 16.146 1.00 95.25 67 SER A O 1
ATOM 580 N N . MET A 1 68 ? -8.336 2.230 14.683 1.00 95.00 68 MET A N 1
ATOM 581 C CA . MET A 1 68 ? -9.242 1.698 13.650 1.00 95.00 68 MET A CA 1
ATOM 582 C C . MET A 1 68 ? -10.653 1.369 14.155 1.00 95.00 68 MET A C 1
ATOM 584 O O . MET A 1 68 ? -11.344 0.522 13.585 1.00 95.00 68 MET A O 1
ATOM 588 N N . ALA A 1 69 ? -11.103 2.012 15.236 1.00 96.25 69 ALA A N 1
ATOM 589 C CA . ALA A 1 69 ? -12.452 1.780 15.734 1.00 96.25 69 ALA A CA 1
ATOM 590 C C . ALA A 1 69 ? -13.482 2.264 14.702 1.00 96.25 69 ALA A C 1
ATOM 592 O O . ALA A 1 69 ? -13.231 3.202 13.941 1.00 96.25 69 ALA A O 1
ATOM 593 N N . VAL A 1 70 ? -14.660 1.636 14.679 1.00 95.19 70 VAL A N 1
ATOM 594 C CA . VAL A 1 70 ? -15.731 2.000 13.740 1.00 95.19 70 VAL A CA 1
ATOM 595 C C . VAL A 1 70 ? -16.041 3.496 13.855 1.00 95.19 70 VAL A C 1
ATOM 597 O O . VAL A 1 70 ? -16.306 4.001 14.943 1.00 95.19 70 VAL A O 1
ATOM 600 N N . GLY A 1 71 ? -16.000 4.200 12.721 1.00 94.81 71 GLY A N 1
ATOM 601 C CA . GLY A 1 71 ? -16.241 5.644 12.643 1.00 94.81 71 GLY A CA 1
ATOM 602 C C . GLY A 1 71 ? -15.003 6.524 12.844 1.00 94.81 71 GLY A C 1
ATOM 603 O O . GLY A 1 71 ? -15.108 7.738 12.684 1.00 94.81 71 GLY A O 1
ATOM 604 N N . GLN A 1 72 ? -13.834 5.956 13.155 1.00 96.00 72 GLN A N 1
ATOM 605 C CA . GLN A 1 72 ? -12.592 6.727 13.203 1.00 96.00 72 GLN A CA 1
ATOM 606 C C . GLN A 1 72 ? -12.086 7.084 11.794 1.00 96.00 72 GLN A C 1
ATOM 608 O O . GLN A 1 72 ? -12.273 6.309 10.850 1.00 96.00 72 GLN A O 1
ATOM 613 N N . PRO A 1 73 ? -11.448 8.260 11.640 1.00 97.19 73 PRO A N 1
ATOM 614 C CA . PRO A 1 73 ? -10.967 8.727 10.348 1.00 97.19 73 PRO A CA 1
ATOM 615 C C . PRO A 1 73 ? -9.729 7.952 9.883 1.00 97.19 73 PRO A C 1
ATOM 617 O O . PRO A 1 73 ? -9.040 7.306 10.671 1.00 97.19 73 PRO A O 1
ATOM 620 N N . TYR A 1 74 ? -9.416 8.077 8.601 1.00 96.38 74 TYR A N 1
ATOM 621 C CA . TYR A 1 74 ? -8.180 7.596 7.994 1.00 96.38 74 TYR A CA 1
ATOM 622 C C . TYR A 1 74 ? -7.686 8.609 6.965 1.00 96.38 74 TYR A C 1
ATOM 624 O O . TYR A 1 74 ? -8.458 9.436 6.473 1.00 96.38 74 TYR A O 1
ATOM 632 N N . THR A 1 75 ? -6.409 8.514 6.619 1.00 95.94 75 THR A N 1
ATOM 633 C CA . THR A 1 75 ? -5.790 9.331 5.574 1.00 95.94 75 THR A CA 1
ATOM 634 C C . THR A 1 75 ? -5.518 8.458 4.356 1.00 95.94 75 THR A C 1
ATOM 636 O O . THR A 1 75 ? -4.936 7.385 4.491 1.00 95.94 75 THR A O 1
ATOM 639 N N . ILE A 1 76 ? -5.937 8.901 3.167 1.00 95.44 76 ILE A N 1
ATOM 640 C CA . ILE A 1 76 ? -5.563 8.248 1.905 1.00 95.44 76 ILE A CA 1
ATOM 641 C C . ILE A 1 76 ? -4.326 8.942 1.350 1.00 95.44 76 ILE A C 1
ATOM 643 O O . ILE A 1 76 ? -4.357 10.139 1.060 1.00 95.44 76 ILE A O 1
ATOM 647 N N . CYS A 1 77 ? -3.270 8.169 1.153 1.00 93.19 77 CYS A N 1
ATOM 648 C CA . CYS A 1 77 ? -1.986 8.634 0.669 1.00 93.19 77 CYS A CA 1
ATOM 649 C C . CYS A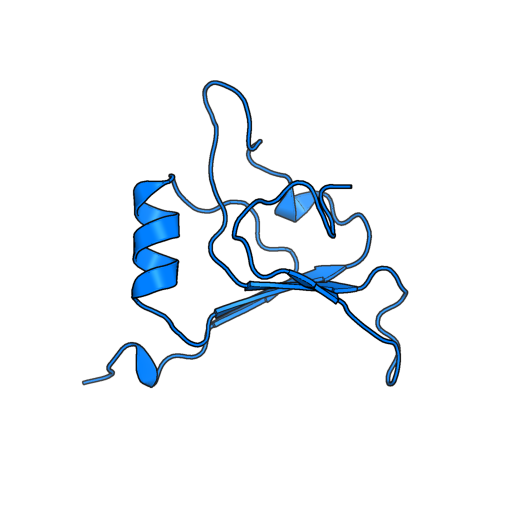 1 77 ? -1.882 8.303 -0.821 1.00 93.19 77 CYS A C 1
ATO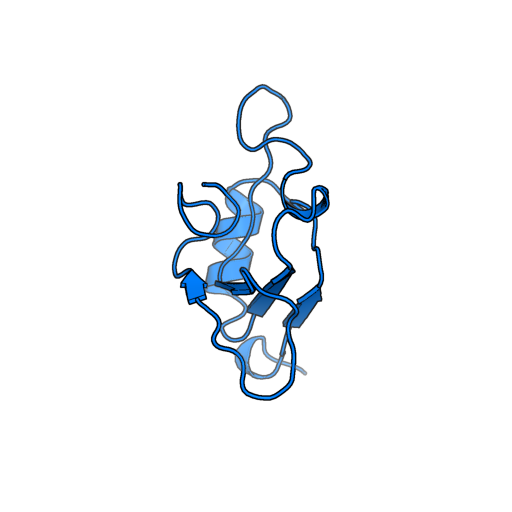M 651 O O . CYS A 1 77 ? -1.972 7.142 -1.228 1.00 93.19 77 CYS A O 1
ATOM 653 N N . GLN A 1 78 ? -1.777 9.351 -1.637 1.00 90.62 78 GLN A N 1
ATOM 654 C CA . GLN A 1 78 ? -1.929 9.298 -3.094 1.00 90.62 78 GLN A CA 1
ATOM 655 C C . GLN A 1 78 ? -0.641 8.926 -3.834 1.00 90.62 78 GLN A C 1
ATOM 657 O O . GLN A 1 78 ? -0.646 8.883 -5.058 1.00 90.62 78 GLN A O 1
ATOM 662 N N . GLU A 1 79 ? 0.456 8.686 -3.125 1.00 87.81 79 GLU A N 1
ATOM 663 C CA . GLU A 1 79 ? 1.772 8.351 -3.662 1.00 87.81 79 GLU A CA 1
ATOM 664 C C . GLU A 1 79 ? 2.239 7.028 -3.061 1.00 87.81 79 GLU A C 1
ATOM 666 O O . GLU A 1 79 ? 1.862 6.662 -1.952 1.00 87.81 79 GLU A O 1
ATOM 671 N N . ALA A 1 80 ? 3.039 6.299 -3.833 1.00 82.00 80 ALA A N 1
ATOM 672 C CA . ALA A 1 80 ? 3.461 4.937 -3.528 1.00 82.00 80 ALA A CA 1
ATOM 673 C C . ALA A 1 80 ? 4.315 4.857 -2.249 1.00 82.00 80 ALA A C 1
ATOM 675 O O . ALA A 1 80 ? 4.084 4.006 -1.397 1.00 82.00 80 ALA A O 1
ATOM 676 N N . ASP A 1 81 ? 5.266 5.781 -2.109 1.00 82.31 81 ASP A N 1
ATOM 677 C CA . ASP A 1 81 ? 6.265 5.818 -1.038 1.00 82.31 81 ASP A CA 1
ATOM 678 C C . ASP A 1 81 ? 6.621 7.277 -0.691 1.00 82.31 81 ASP A C 1
ATOM 680 O O . ASP A 1 81 ? 7.791 7.656 -0.612 1.00 82.31 81 ASP A O 1
ATOM 684 N N . GLY A 1 82 ? 5.619 8.141 -0.538 1.00 82.94 82 GLY A N 1
ATOM 685 C CA . GLY A 1 82 ? 5.866 9.523 -0.128 1.00 82.94 82 GLY A CA 1
ATOM 686 C C . GLY A 1 82 ? 6.338 9.641 1.326 1.00 82.94 82 GLY A C 1
ATOM 687 O O . GLY A 1 82 ? 6.106 8.749 2.145 1.00 82.94 82 GLY A O 1
ATOM 688 N N . ASP A 1 83 ? 6.988 10.761 1.654 1.00 85.31 83 ASP A N 1
ATOM 689 C CA . ASP A 1 83 ? 7.413 11.130 3.019 1.00 85.31 83 ASP A CA 1
ATOM 690 C C . ASP A 1 83 ? 6.241 11.662 3.856 1.00 85.31 83 ASP A C 1
ATOM 692 O O . ASP A 1 83 ? 6.275 12.761 4.409 1.00 85.31 83 ASP A O 1
ATOM 696 N N . TYR A 1 84 ? 5.148 10.907 3.877 1.00 86.25 84 TYR A N 1
ATOM 697 C CA . TYR A 1 84 ? 3.931 11.242 4.600 1.00 86.25 84 TYR A CA 1
ATOM 698 C C . TYR A 1 84 ? 3.155 9.968 4.968 1.00 86.25 84 TYR A C 1
ATOM 700 O O . TYR A 1 84 ? 3.520 8.868 4.555 1.00 86.25 84 TYR A O 1
ATOM 708 N N . CYS A 1 85 ? 2.088 10.111 5.758 1.00 91.25 85 CYS A N 1
ATOM 709 C CA . CYS A 1 85 ? 1.346 8.992 6.348 1.00 91.25 85 CYS A CA 1
ATOM 710 C C . CYS A 1 85 ? 2.210 8.128 7.272 1.00 91.25 85 CYS A C 1
ATOM 712 O O . CYS A 1 85 ? 2.836 8.683 8.167 1.00 91.25 85 CYS A O 1
ATOM 714 N N . SER A 1 86 ? 2.259 6.802 7.099 1.00 90.06 86 SER A N 1
ATOM 715 C CA . SER A 1 86 ? 3.008 5.956 8.031 1.00 90.06 86 SER A CA 1
ATOM 716 C C . SER A 1 86 ? 4.525 6.169 7.955 1.00 90.06 86 SER A C 1
ATOM 718 O O . SER A 1 86 ? 5.242 5.731 8.846 1.00 90.06 86 SER A O 1
ATOM 720 N N . ASN A 1 87 ? 5.028 6.849 6.915 1.00 84.56 87 ASN A N 1
ATOM 721 C CA . ASN A 1 87 ? 6.446 7.184 6.754 1.00 84.56 87 ASN A CA 1
ATOM 722 C C . ASN A 1 87 ? 6.874 8.492 7.465 1.00 84.56 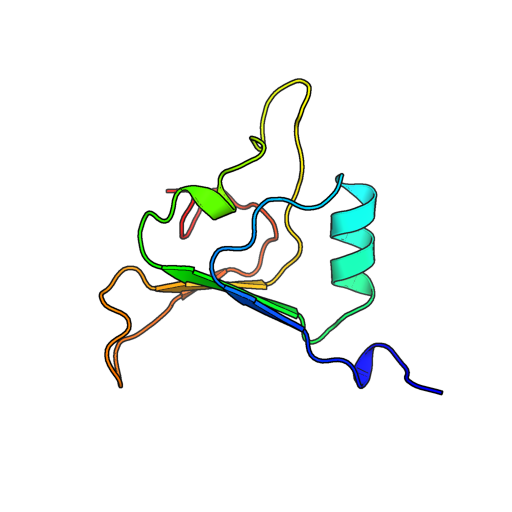87 ASN A C 1
ATOM 724 O O . ASN A 1 87 ? 8.003 8.931 7.238 1.00 84.56 87 ASN A O 1
ATOM 728 N N . THR A 1 88 ? 6.010 9.129 8.272 1.00 75.38 88 THR A N 1
ATOM 729 C CA . THR A 1 88 ? 6.373 10.302 9.104 1.00 75.38 88 THR A CA 1
ATOM 730 C C . THR A 1 88 ? 6.987 9.933 10.442 1.00 75.38 88 THR A C 1
ATOM 732 O O . THR A 1 88 ? 6.456 8.994 11.075 1.00 75.38 88 THR A O 1
#

Mean predicted aligned error: 3.24 Å

Foldseek 3Di:
DDALANDAAEEELADQDAAPVVQVCCQVRHVHHEYEYEAQSCSNCPPHCDDDPHGWFHDWYWADNDPPPPPGDTDIRGGTDDCDGNND